Protein AF-F4RV49-F1 (afdb_monomer_lite)

Sequence (88 aa):
MERIKITQQYTEFGIGSISQRRFESNEEEDQLVLCPGVRLNVMGDTLGQHYNPHHQVVLECGSDMIIMGCGMYINVVEYNKVLKQTSR

InterPro domains:
  IPR001754 Orotidine 5'-phosphate decarboxylase domain [PF00215] (12-73)
  IPR013785 Aldolase-type TIM barrel [G3DSA:3.20.20.70] (1-87)
  IPR014732 Orotidine 5'-phosphate decarboxylase [PTHR32119] (3-73)

Secondary structure (DSSP, 8-state):
-HHHHHHHH-TTT--EEE-SS--S--TTS--EEEEESB-SS--B-TTS-B-B-HHIIIIIT--SEEE--TTGGG-HHHHHHHHHHH--

Foldseek 3Di:
DVVVVVLVVCVVPRQADEDQADDPDPPPDNHAYEYEQADQPDQDDPVGRGYDHPCCSVPVRPHPHYDDDPPPPPDPVCVVVVCVVPDD

pLDDT: mean 79.79, std 13.75, range [51.34, 95.12]

Radius of gyration: 14.72 Å; chains: 1; bounding box: 32×25×42 Å

Organism: Melampsora larici-populina (strain 98AG31 / pathotype 3-4-7) (NCBI:txid747676)

Structure (mmCIF, N/CA/C/O backbone):
data_AF-F4RV49-F1
#
_entry.id   AF-F4RV49-F1
#
loop_
_atom_site.group_PDB
_atom_site.id
_atom_site.type_symbol
_atom_site.label_atom_id
_atom_site.label_alt_id
_atom_site.label_comp_id
_atom_site.label_asym_id
_atom_site.label_entity_id
_atom_site.label_seq_id
_atom_site.pdbx_PDB_ins_code
_atom_site.Cartn_x
_atom_site.Cartn_y
_atom_site.Cartn_z
_atom_site.occupancy
_atom_site.B_iso_or_equiv
_atom_site.auth_seq_id
_atom_site.auth_comp_id
_atom_site.auth_asym_id
_atom_site.auth_atom_id
_atom_site.pdbx_PDB_model_num
ATOM 1 N N . MET A 1 1 ? 4.685 0.975 14.658 1.00 61.47 1 MET A N 1
ATOM 2 C CA . MET A 1 1 ? 3.541 0.816 15.581 1.00 61.47 1 MET A CA 1
ATOM 3 C C . MET A 1 1 ? 2.838 2.126 15.906 1.00 61.47 1 MET A C 1
ATOM 5 O O . MET A 1 1 ? 1.627 2.158 15.798 1.00 61.47 1 MET A O 1
ATOM 9 N N . GLU A 1 2 ? 3.538 3.211 16.250 1.00 78.62 2 GLU A N 1
ATOM 10 C CA . GLU A 1 2 ? 2.888 4.483 16.636 1.00 78.62 2 GLU A CA 1
ATOM 11 C C . GLU A 1 2 ? 1.904 5.039 15.589 1.00 78.62 2 GLU A C 1
ATOM 13 O O . GLU A 1 2 ? 0.774 5.362 15.926 1.00 78.62 2 GLU A O 1
ATOM 18 N N . ARG A 1 3 ? 2.282 5.053 14.303 1.00 76.81 3 ARG A N 1
ATOM 19 C CA . ARG A 1 3 ? 1.400 5.533 13.222 1.00 76.81 3 ARG A CA 1
ATOM 20 C C . ARG A 1 3 ? 0.119 4.711 13.063 1.00 76.81 3 ARG A C 1
ATOM 22 O O . ARG A 1 3 ? -0.916 5.273 12.753 1.00 76.81 3 ARG A O 1
ATOM 29 N N . ILE A 1 4 ? 0.197 3.403 13.302 1.00 80.31 4 ILE A N 1
ATOM 30 C CA . ILE A 1 4 ? -0.954 2.494 13.208 1.00 80.31 4 ILE A CA 1
ATOM 31 C C . ILE A 1 4 ? -1.934 2.802 14.336 1.00 80.31 4 ILE A C 1
ATOM 33 O O . ILE A 1 4 ? -3.127 2.914 14.094 1.00 80.31 4 ILE A O 1
ATOM 37 N N . LYS A 1 5 ? -1.413 3.041 15.546 1.00 83.12 5 LYS A N 1
ATOM 38 C CA . LYS A 1 5 ? -2.229 3.418 16.704 1.00 83.12 5 LYS A CA 1
ATOM 39 C C . LYS A 1 5 ? -3.004 4.712 16.468 1.00 83.12 5 LYS A C 1
ATOM 41 O O . LYS A 1 5 ? -4.145 4.801 16.891 1.00 83.12 5 LYS A O 1
ATOM 46 N N . ILE A 1 6 ? -2.412 5.692 15.781 1.00 84.69 6 ILE A N 1
ATOM 47 C CA . ILE A 1 6 ? -3.108 6.939 15.427 1.00 84.69 6 ILE A CA 1
ATOM 48 C C . ILE A 1 6 ? -4.296 6.637 14.509 1.00 84.69 6 ILE A C 1
ATOM 50 O O . ILE A 1 6 ? -5.399 7.106 14.767 1.00 84.69 6 ILE A O 1
ATOM 54 N N . THR A 1 7 ? -4.100 5.824 13.471 1.00 81.88 7 THR A N 1
ATOM 55 C CA . THR A 1 7 ? -5.188 5.471 12.550 1.00 81.88 7 THR A CA 1
ATOM 56 C C . THR A 1 7 ? -6.285 4.651 13.241 1.00 81.88 7 THR A C 1
ATOM 58 O O . THR A 1 7 ? -7.463 4.918 13.035 1.00 81.88 7 THR A O 1
ATOM 61 N N . GLN A 1 8 ? -5.908 3.725 14.129 1.00 82.50 8 GLN A N 1
ATOM 62 C CA . GLN A 1 8 ? -6.837 2.953 14.967 1.00 82.50 8 GLN A CA 1
ATOM 63 C C . GLN A 1 8 ? -7.592 3.818 15.988 1.00 82.50 8 GLN A C 1
ATOM 65 O O . GLN A 1 8 ? -8.704 3.482 16.379 1.00 82.50 8 GLN A O 1
ATOM 70 N N . GLN A 1 9 ? -6.986 4.910 16.457 1.00 87.12 9 GLN A N 1
ATOM 71 C CA . GLN A 1 9 ? -7.597 5.807 17.436 1.00 87.12 9 GLN A CA 1
ATOM 72 C C . GLN A 1 9 ? -8.618 6.758 16.799 1.00 87.12 9 GLN A C 1
ATOM 74 O O . GLN A 1 9 ? -9.579 7.133 17.464 1.00 87.12 9 GLN A O 1
ATOM 79 N N . TYR A 1 10 ? -8.408 7.149 15.542 1.00 87.75 10 TYR A N 1
ATOM 80 C CA . TYR A 1 10 ? -9.236 8.122 14.824 1.00 87.75 10 TYR A CA 1
ATOM 81 C C . TYR A 1 10 ? -9.868 7.484 13.585 1.00 87.75 10 TYR A C 1
ATOM 83 O O . TYR A 1 10 ? -9.623 7.930 12.465 1.00 87.75 10 TYR A O 1
ATOM 91 N N . THR A 1 11 ? -10.646 6.414 13.757 1.00 85.50 11 THR A N 1
ATOM 92 C CA . THR A 1 11 ? -11.196 5.625 12.637 1.00 85.50 11 THR A CA 1
ATOM 93 C C . THR A 1 11 ? -12.217 6.387 11.791 1.00 85.50 11 THR A C 1
ATOM 95 O O . THR A 1 11 ? -12.432 6.037 10.634 1.00 85.50 11 THR A O 1
ATOM 98 N N . GLU A 1 12 ? -12.795 7.474 12.307 1.00 87.38 12 GLU A N 1
ATOM 99 C CA . GLU A 1 12 ? -13.663 8.378 11.546 1.00 87.38 12 GLU A CA 1
ATOM 100 C C . GLU A 1 12 ? -12.926 9.176 10.454 1.00 87.38 12 GLU A C 1
ATOM 102 O O . GLU A 1 12 ? -13.561 9.742 9.562 1.00 87.38 12 GLU A O 1
ATOM 107 N N . PHE A 1 13 ? -11.593 9.235 10.520 1.00 87.06 13 PHE A N 1
ATOM 108 C CA . PHE A 1 13 ? -10.753 9.991 9.586 1.00 87.06 13 PHE A CA 1
ATOM 109 C C . PHE A 1 13 ? -9.610 9.149 9.000 1.00 87.06 13 PHE A C 1
ATOM 111 O O . PHE A 1 13 ? -9.267 9.263 7.822 1.00 87.06 13 PHE A O 1
ATOM 118 N N . GLY A 1 14 ? -9.010 8.293 9.820 1.00 86.25 14 GLY A N 1
ATOM 119 C CA . GLY A 1 14 ? -7.948 7.370 9.463 1.00 86.25 14 GLY A CA 1
ATOM 120 C C . GLY A 1 14 ? -8.486 6.124 8.766 1.00 86.25 14 GLY A C 1
ATOM 121 O O . GLY A 1 14 ? -8.915 5.176 9.416 1.00 86.25 14 GLY A O 1
ATOM 122 N N . ILE A 1 15 ? -8.401 6.108 7.437 1.00 87.56 15 ILE A N 1
ATOM 123 C CA . ILE A 1 15 ? -8.914 5.003 6.606 1.00 87.56 15 ILE A CA 1
ATOM 124 C C . ILE A 1 15 ? -7.923 3.845 6.408 1.00 87.56 15 ILE A C 1
ATOM 126 O O . ILE A 1 15 ? -8.285 2.801 5.870 1.00 87.56 15 ILE A O 1
ATOM 130 N N . GLY A 1 16 ? -6.647 4.039 6.747 1.00 89.44 16 GLY A N 1
ATOM 131 C CA . GLY A 1 16 ? -5.615 3.053 6.457 1.00 89.44 16 GLY A CA 1
ATOM 132 C C . GLY A 1 16 ? -4.191 3.578 6.564 1.00 89.44 16 GLY A C 1
ATOM 133 O O . GLY A 1 16 ? -3.916 4.630 7.150 1.00 89.44 16 GLY A O 1
ATOM 134 N N . SER A 1 17 ? -3.260 2.830 5.974 1.00 91.25 17 SER A N 1
ATOM 135 C CA . SER A 1 17 ? -1.831 3.133 6.002 1.00 91.25 17 SER A CA 1
ATOM 136 C C . SER A 1 17 ? -1.158 2.931 4.647 1.00 91.25 17 SER A C 1
ATOM 138 O O . SER A 1 17 ? -1.562 2.095 3.840 1.00 91.25 17 SER A O 1
ATOM 140 N N . ILE A 1 18 ? -0.100 3.713 4.416 1.00 93.75 18 ILE A N 1
ATOM 141 C CA . ILE A 1 18 ? 0.828 3.507 3.306 1.00 93.75 18 ILE A CA 1
ATOM 142 C C . ILE A 1 18 ? 1.990 2.650 3.817 1.00 93.75 18 ILE A C 1
ATOM 144 O O . ILE A 1 18 ? 2.793 3.126 4.629 1.00 93.75 18 ILE A O 1
ATOM 148 N N . SER A 1 19 ? 2.091 1.400 3.370 1.00 92.94 19 SER A N 1
ATOM 149 C CA . SER A 1 19 ? 3.141 0.476 3.813 1.00 92.94 19 SER A CA 1
ATOM 150 C C . SER A 1 19 ? 3.430 -0.629 2.794 1.00 92.94 19 SER A C 1
ATOM 152 O O . SER A 1 19 ? 2.607 -0.966 1.954 1.00 92.94 19 SER A O 1
ATOM 154 N N . GLN A 1 20 ? 4.626 -1.217 2.886 1.00 91.75 20 GLN A N 1
ATOM 155 C CA . GLN A 1 20 ? 5.046 -2.342 2.034 1.00 91.75 20 GLN A CA 1
ATOM 156 C C . GLN A 1 20 ? 4.492 -3.701 2.498 1.00 91.75 20 GLN A C 1
ATOM 158 O O . GLN A 1 20 ? 4.645 -4.706 1.806 1.00 91.75 20 GLN A O 1
ATOM 163 N N . ARG A 1 21 ? 3.896 -3.751 3.695 1.00 90.56 21 ARG A N 1
ATOM 164 C CA . ARG A 1 21 ? 3.337 -4.959 4.302 1.00 90.56 21 ARG A CA 1
ATOM 165 C C . ARG A 1 21 ? 2.239 -4.590 5.287 1.00 90.56 21 ARG A C 1
ATOM 167 O O . ARG A 1 21 ? 2.353 -3.575 5.983 1.00 90.56 21 ARG A O 1
ATOM 174 N N . ARG A 1 22 ? 1.214 -5.438 5.362 1.00 89.31 22 ARG A N 1
ATOM 175 C CA . ARG A 1 22 ? 0.221 -5.401 6.429 1.00 89.31 22 ARG A CA 1
ATOM 176 C C . ARG A 1 22 ? 0.922 -5.596 7.766 1.00 89.31 22 ARG A C 1
ATOM 178 O O . ARG A 1 22 ? 1.729 -6.509 7.944 1.00 89.31 22 ARG A O 1
ATOM 185 N N . PHE A 1 23 ? 0.655 -4.684 8.685 1.00 85.75 23 PHE A N 1
ATOM 186 C CA . PHE A 1 23 ? 1.119 -4.835 10.051 1.00 85.75 23 PHE A CA 1
ATOM 187 C C . PHE A 1 23 ? 0.267 -5.886 10.755 1.00 85.75 23 PHE A C 1
ATOM 189 O O . PHE A 1 23 ? -0.889 -6.077 10.395 1.00 85.75 23 PHE A O 1
ATOM 196 N N . GLU A 1 24 ? 0.839 -6.556 11.751 1.00 71.25 24 GLU A N 1
ATOM 197 C CA . GLU A 1 24 ? 0.086 -7.434 12.645 1.00 71.25 24 GLU A CA 1
ATOM 198 C C . GLU A 1 24 ? -0.888 -6.572 13.462 1.00 71.25 24 GLU A C 1
ATOM 200 O O . GLU A 1 24 ? -0.552 -6.030 14.515 1.00 71.25 24 GLU A O 1
ATOM 205 N N . SER A 1 25 ? -2.076 -6.370 12.904 1.00 65.44 25 SER A N 1
ATOM 206 C CA . SER A 1 25 ? -3.269 -5.858 13.563 1.00 65.44 25 SER A CA 1
ATOM 207 C C . SER A 1 25 ? -4.305 -6.977 13.577 1.00 65.44 25 SER A C 1
ATOM 209 O O . SER A 1 25 ? -4.206 -7.923 12.792 1.00 65.44 25 SER A O 1
ATOM 211 N N . ASN A 1 26 ? -5.289 -6.901 14.473 1.00 62.28 26 ASN A N 1
ATOM 212 C CA . ASN A 1 26 ? -6.403 -7.844 14.425 1.00 62.28 26 ASN A CA 1
ATOM 213 C C . ASN A 1 26 ? -7.034 -7.793 13.026 1.00 62.28 26 ASN A C 1
ATOM 215 O O . ASN A 1 26 ? -7.290 -6.707 12.510 1.00 62.28 26 ASN A O 1
ATOM 219 N N . GLU A 1 27 ? -7.278 -8.956 12.416 1.00 58.47 27 GLU A N 1
ATOM 220 C CA . GLU A 1 27 ? -7.909 -9.064 11.088 1.00 58.47 27 GLU A CA 1
ATOM 221 C C . GLU A 1 27 ? -9.316 -8.439 11.050 1.00 58.47 27 GLU A C 1
ATOM 223 O O . GLU A 1 27 ? -9.836 -8.149 9.980 1.00 58.47 27 GLU A O 1
ATOM 228 N N . GLU A 1 28 ? -9.915 -8.199 12.220 1.00 59.75 28 GLU A N 1
ATOM 229 C CA . GLU A 1 28 ? -11.200 -7.513 12.391 1.00 59.75 28 GLU A CA 1
ATOM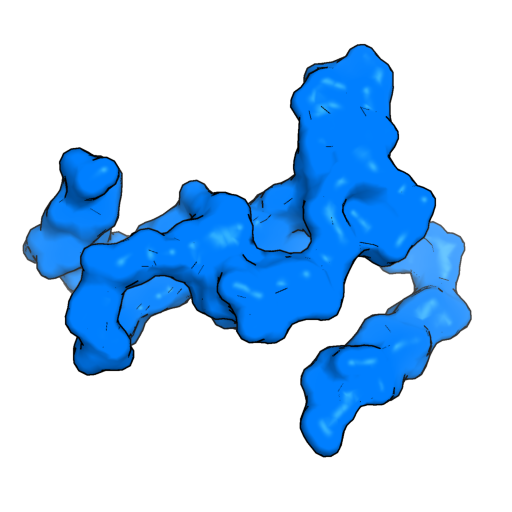 230 C C . GLU A 1 28 ? -11.116 -5.983 12.235 1.00 59.75 28 GLU A C 1
ATOM 232 O O . GLU A 1 28 ? -12.149 -5.315 12.205 1.00 59.75 28 GLU A O 1
ATOM 237 N N . GLU A 1 29 ? -9.917 -5.400 12.144 1.00 69.00 29 GLU A N 1
ATOM 238 C CA . GLU A 1 29 ? -9.766 -3.971 11.873 1.00 69.00 29 GLU A CA 1
ATOM 239 C C . GLU A 1 29 ? -9.897 -3.682 10.374 1.00 69.00 29 GLU A C 1
ATOM 241 O O . GLU A 1 29 ? -9.062 -4.096 9.568 1.00 69.00 29 GLU A O 1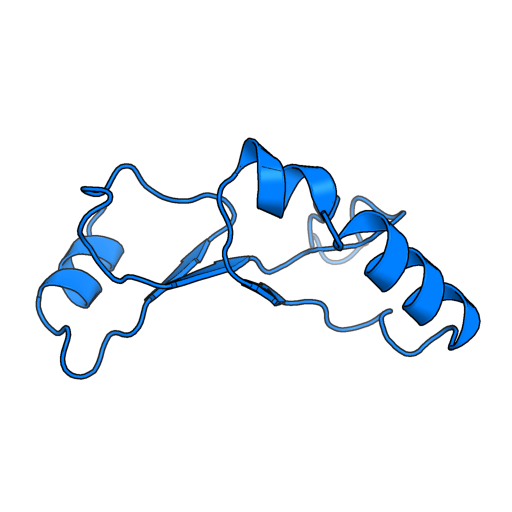
ATOM 246 N N . ASP A 1 30 ? -10.919 -2.902 10.017 1.00 77.06 30 ASP A N 1
ATOM 247 C CA . ASP A 1 30 ? -11.246 -2.496 8.643 1.00 77.06 30 ASP A CA 1
ATOM 248 C C . ASP A 1 30 ? -10.298 -1.381 8.147 1.00 77.06 30 ASP A C 1
ATOM 250 O O . ASP A 1 30 ? -10.686 -0.250 7.851 1.00 77.06 30 ASP A O 1
ATOM 254 N N . GLN A 1 31 ? -8.995 -1.671 8.174 1.00 83.81 31 GLN A N 1
ATOM 255 C CA . GLN A 1 31 ? -7.913 -0.742 7.861 1.00 83.81 31 GLN A CA 1
ATOM 256 C C . GLN A 1 31 ? -7.270 -1.103 6.522 1.00 83.81 31 GLN A C 1
ATOM 258 O O . GLN A 1 31 ? -6.675 -2.178 6.364 1.00 83.81 31 GLN A O 1
ATOM 263 N N . LEU A 1 32 ? -7.340 -0.164 5.573 1.00 90.12 32 LEU A N 1
ATOM 264 C CA . LEU A 1 32 ? -6.756 -0.329 4.245 1.00 90.12 32 LEU A CA 1
ATOM 265 C C . LEU A 1 32 ? -5.221 -0.307 4.297 1.00 90.12 32 LEU A C 1
ATOM 267 O O . LEU A 1 32 ? -4.607 0.554 4.936 1.00 90.12 32 LEU A O 1
ATOM 271 N N . VAL A 1 33 ? -4.584 -1.207 3.551 1.00 92.12 33 VAL A N 1
ATOM 272 C CA . VAL A 1 33 ? -3.130 -1.250 3.345 1.00 92.12 33 VAL A CA 1
ATOM 273 C C . VAL A 1 33 ? -2.809 -0.927 1.893 1.00 92.12 33 VAL A C 1
ATOM 275 O O . VAL A 1 33 ? -2.977 -1.756 0.990 1.00 92.12 33 VAL A O 1
ATOM 278 N N . LEU A 1 34 ? -2.299 0.285 1.677 1.00 95.06 34 LEU A N 1
ATOM 279 C CA . LEU A 1 34 ? -1.912 0.773 0.364 1.00 95.06 34 LEU A CA 1
ATOM 280 C C . LEU A 1 34 ? -0.392 0.685 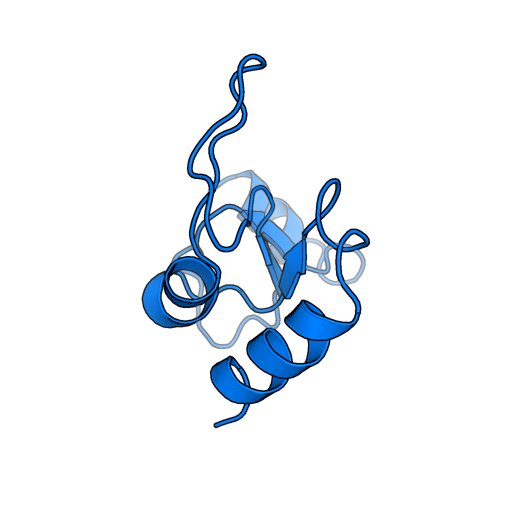0.183 1.00 95.06 34 LEU A C 1
ATOM 282 O O . LEU A 1 34 ? 0.372 1.252 0.966 1.00 95.06 34 LEU A O 1
ATOM 286 N N . CYS A 1 35 ? 0.056 0.016 -0.876 1.00 95.12 35 CYS A N 1
ATOM 287 C CA . CYS A 1 35 ? 1.469 -0.281 -1.091 1.00 95.12 35 CYS A CA 1
ATOM 288 C C . CYS A 1 35 ? 2.070 0.527 -2.256 1.00 95.12 35 CYS A C 1
ATOM 290 O O . CYS A 1 35 ? 1.707 0.290 -3.412 1.00 95.12 35 CYS A O 1
ATOM 292 N N . PRO A 1 36 ? 2.982 1.487 -1.996 1.00 94.25 36 PRO A N 1
ATOM 293 C CA . PRO A 1 36 ? 3.690 2.225 -3.036 1.00 94.25 36 PRO A CA 1
ATOM 294 C C . PRO A 1 36 ? 4.945 1.484 -3.504 1.00 94.25 36 PRO A C 1
ATOM 296 O O . PRO A 1 36 ? 5.454 0.585 -2.838 1.00 94.25 36 PRO A O 1
ATOM 299 N N . GLY A 1 37 ? 5.508 1.922 -4.632 1.00 91.94 37 GLY A N 1
ATOM 300 C CA . GLY A 1 37 ? 6.726 1.312 -5.162 1.00 91.94 37 GLY A CA 1
ATOM 301 C C . GLY A 1 37 ? 6.446 -0.092 -5.689 1.00 91.94 37 GLY A C 1
ATOM 302 O O . GLY A 1 37 ? 7.109 -1.049 -5.313 1.00 91.94 37 GLY A O 1
ATOM 303 N N . VAL A 1 38 ? 5.446 -0.220 -6.559 1.00 90.44 38 VAL A N 1
ATOM 304 C CA . VAL A 1 38 ? 5.105 -1.486 -7.216 1.00 90.44 38 VAL A CA 1
ATOM 305 C C . VAL A 1 38 ? 5.360 -1.364 -8.714 1.00 90.44 38 VAL A C 1
ATOM 307 O O . VAL A 1 38 ? 4.930 -0.397 -9.348 1.00 90.44 38 VAL A O 1
ATOM 310 N N . ARG A 1 39 ? 6.071 -2.338 -9.290 1.00 86.00 39 ARG A N 1
ATOM 311 C CA . ARG A 1 39 ? 6.373 -2.439 -10.731 1.00 86.00 39 ARG A CA 1
ATOM 312 C C . ARG A 1 39 ? 6.359 -3.903 -11.157 1.00 86.00 39 ARG A C 1
ATOM 314 O O . ARG A 1 39 ? 6.672 -4.784 -10.370 1.00 86.00 39 ARG A O 1
ATOM 321 N N . LEU A 1 40 ? 6.036 -4.155 -12.427 1.00 81.50 40 LEU A N 1
ATOM 322 C CA . LEU A 1 40 ? 5.962 -5.519 -12.964 1.00 81.50 40 LEU A CA 1
ATOM 323 C C . LEU A 1 40 ? 7.350 -6.149 -13.172 1.00 81.50 40 LEU A C 1
ATOM 325 O O . LEU A 1 40 ? 7.551 -7.304 -12.826 1.00 81.50 40 LEU A O 1
ATOM 329 N N . ASN A 1 41 ? 8.300 -5.388 -13.730 1.00 76.31 41 ASN A N 1
ATOM 330 C CA . ASN A 1 41 ? 9.555 -5.939 -14.273 1.00 76.31 41 ASN A CA 1
ATOM 331 C C . ASN A 1 41 ? 10.826 -5.189 -13.832 1.00 76.31 41 ASN A C 1
ATOM 333 O O . ASN A 1 41 ? 11.904 -5.445 -14.359 1.00 76.31 41 ASN A O 1
ATOM 337 N N . VAL A 1 42 ? 10.721 -4.215 -12.925 1.00 79.19 42 VAL A N 1
ATOM 338 C CA . VAL A 1 42 ? 11.856 -3.379 -12.495 1.00 79.19 42 VAL A CA 1
ATOM 339 C C . VAL A 1 42 ? 11.855 -3.314 -10.978 1.00 79.19 42 VAL A C 1
ATOM 341 O O . VAL A 1 42 ? 10.809 -3.026 -10.414 1.00 79.19 42 VAL A O 1
ATOM 344 N N . MET A 1 43 ? 13.009 -3.562 -10.355 1.00 82.75 43 MET A N 1
ATOM 345 C CA . MET A 1 43 ? 13.167 -3.636 -8.893 1.00 82.75 43 MET A CA 1
ATOM 346 C C . MET A 1 43 ? 13.708 -2.343 -8.259 1.00 82.75 43 MET A C 1
ATOM 348 O O . MET A 1 43 ? 13.635 -2.178 -7.046 1.00 82.75 43 MET A O 1
ATOM 352 N N . GLY A 1 44 ? 14.239 -1.404 -9.050 1.00 85.38 44 GLY A N 1
ATOM 353 C CA . GLY A 1 44 ? 14.763 -0.139 -8.528 1.00 85.38 44 GLY A CA 1
ATOM 354 C C . GLY A 1 44 ? 14.959 0.938 -9.591 1.00 85.38 44 GLY A C 1
ATOM 355 O O . GLY A 1 44 ? 14.947 0.639 -10.787 1.00 85.38 44 GLY A O 1
ATOM 356 N N . ASP A 1 45 ? 15.147 2.185 -9.159 1.00 86.19 45 ASP A N 1
ATOM 357 C CA . ASP A 1 45 ? 15.603 3.284 -10.016 1.00 86.19 45 ASP A CA 1
ATOM 358 C C . ASP A 1 45 ? 16.828 4.016 -9.447 1.00 86.19 45 ASP A C 1
ATOM 360 O O . ASP A 1 45 ? 17.303 3.750 -8.343 1.00 86.19 45 ASP A O 1
ATOM 364 N N . THR A 1 46 ? 17.374 4.940 -10.239 1.00 91.75 46 THR A N 1
ATOM 365 C CA . THR A 1 46 ? 18.576 5.708 -9.891 1.00 91.75 46 THR A CA 1
ATOM 366 C C . THR A 1 46 ? 18.332 6.775 -8.825 1.00 91.75 46 THR A C 1
ATOM 368 O O . THR A 1 46 ? 19.287 7.416 -8.393 1.00 91.75 46 THR A O 1
ATOM 371 N N . LEU A 1 47 ? 17.081 6.988 -8.409 1.00 91.88 47 LEU A N 1
ATOM 372 C CA . LEU A 1 47 ? 16.701 7.944 -7.369 1.00 91.88 47 LEU A CA 1
ATOM 373 C C . LEU A 1 47 ? 16.447 7.257 -6.019 1.00 91.88 47 LEU A C 1
ATOM 375 O O . LEU A 1 47 ? 16.014 7.909 -5.071 1.00 91.88 47 LEU A O 1
ATOM 379 N N . GLY A 1 48 ? 16.751 5.960 -5.913 1.00 89.12 48 GLY A N 1
ATOM 380 C CA . GLY A 1 48 ? 16.635 5.201 -4.671 1.00 89.12 48 GLY A CA 1
ATOM 381 C C . GLY A 1 48 ? 15.232 4.664 -4.406 1.00 89.12 48 GLY A C 1
ATOM 382 O O . GLY A 1 48 ? 14.968 4.186 -3.302 1.00 89.12 48 GLY A O 1
ATOM 383 N N . GLN A 1 49 ? 14.327 4.699 -5.390 1.00 90.56 49 GLN A N 1
ATOM 384 C CA . GLN A 1 49 ? 13.060 3.993 -5.260 1.00 90.56 49 GLN A CA 1
ATOM 385 C C . GLN A 1 49 ? 13.313 2.495 -5.378 1.00 90.56 49 GLN A C 1
ATOM 387 O O . GLN A 1 49 ? 13.923 2.025 -6.339 1.00 90.56 49 GLN A O 1
ATOM 392 N N . HIS A 1 50 ? 12.800 1.743 -4.412 1.00 90.88 50 HIS A N 1
ATOM 393 C CA . HIS A 1 50 ? 12.744 0.289 -4.473 1.00 90.88 50 HIS A CA 1
ATOM 394 C C . HIS A 1 50 ? 11.352 -0.116 -4.941 1.00 90.88 50 HIS A C 1
ATOM 396 O O . HIS A 1 50 ? 10.352 0.481 -4.523 1.00 90.88 50 HIS A O 1
ATOM 402 N N . TYR A 1 51 ? 11.298 -1.118 -5.809 1.00 91.56 51 TYR A N 1
ATOM 403 C CA . TYR A 1 51 ? 10.053 -1.642 -6.335 1.00 91.56 51 TYR A CA 1
ATOM 404 C C . TYR A 1 51 ? 9.893 -3.116 -5.993 1.00 91.56 51 TYR A C 1
ATOM 406 O O . TYR A 1 51 ? 10.826 -3.896 -6.167 1.00 91.56 51 TYR A O 1
ATOM 414 N N . ASN A 1 52 ? 8.690 -3.491 -5.568 1.00 91.38 52 ASN A N 1
ATOM 415 C CA . ASN A 1 52 ? 8.305 -4.882 -5.378 1.00 91.38 52 ASN A CA 1
ATOM 416 C C . ASN A 1 52 ? 7.358 -5.338 -6.504 1.00 91.38 52 ASN A C 1
ATOM 418 O O . ASN A 1 52 ? 6.553 -4.535 -6.996 1.00 91.38 52 ASN A O 1
ATOM 422 N N . PRO A 1 53 ? 7.408 -6.619 -6.905 1.00 89.06 53 PRO A N 1
ATOM 423 C CA . PRO A 1 53 ? 6.416 -7.200 -7.799 1.00 89.06 53 PRO A CA 1
ATOM 424 C C . PRO A 1 53 ? 5.013 -7.192 -7.183 1.00 89.06 53 PRO A C 1
ATOM 426 O O . PRO A 1 53 ? 4.844 -7.434 -5.988 1.00 89.06 53 PRO A O 1
ATOM 429 N N . HIS A 1 54 ? 3.987 -6.987 -8.013 1.00 87.62 54 HIS A N 1
ATOM 430 C CA . HIS A 1 54 ? 2.577 -6.940 -7.595 1.00 87.62 54 HIS A CA 1
ATOM 431 C C . HIS A 1 54 ? 2.109 -8.223 -6.897 1.00 87.62 54 HIS A C 1
ATOM 433 O O . HIS A 1 54 ? 1.414 -8.147 -5.888 1.00 87.62 54 HIS A O 1
ATOM 439 N N . HIS A 1 55 ? 2.505 -9.395 -7.401 1.00 88.62 55 HIS A N 1
ATOM 440 C CA . HIS A 1 55 ? 2.117 -10.678 -6.807 1.00 88.62 55 HIS A CA 1
ATOM 441 C C . HIS A 1 55 ? 2.640 -10.818 -5.374 1.00 88.62 55 HIS A C 1
ATOM 443 O O . HIS A 1 55 ? 1.886 -11.210 -4.492 1.00 88.62 55 HIS A O 1
ATOM 449 N N . GLN A 1 56 ? 3.889 -10.420 -5.128 1.00 91.44 56 GLN A N 1
ATOM 450 C CA . GLN A 1 56 ? 4.496 -10.469 -3.803 1.00 91.44 56 GLN A CA 1
ATOM 451 C C . GLN A 1 56 ? 3.763 -9.527 -2.837 1.00 91.44 56 GLN A C 1
ATOM 453 O O . GLN 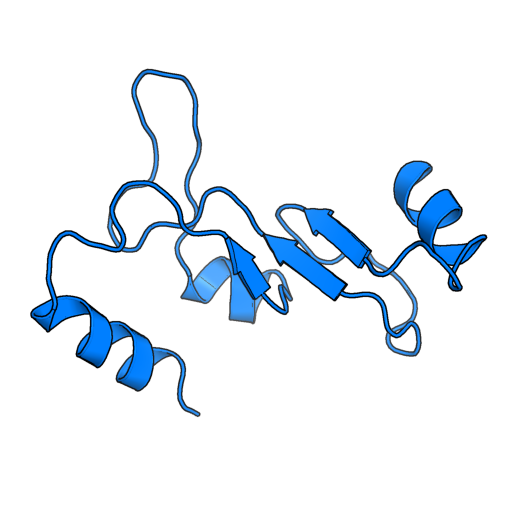A 1 56 ? 3.368 -9.932 -1.746 1.00 91.44 56 GLN A O 1
ATOM 458 N N . VAL A 1 57 ? 3.521 -8.271 -3.233 1.00 92.62 57 VAL A N 1
ATOM 459 C CA . VAL A 1 57 ? 2.903 -7.294 -2.317 1.00 92.62 57 VAL A CA 1
ATOM 460 C C . VAL A 1 57 ? 1.442 -7.609 -1.983 1.00 92.62 57 VAL A C 1
ATOM 462 O O . VAL A 1 57 ? 1.011 -7.369 -0.856 1.00 92.62 57 VAL A O 1
ATOM 465 N N . VAL A 1 58 ? 0.681 -8.162 -2.931 1.00 91.25 58 VAL A N 1
ATOM 466 C CA . VAL A 1 58 ? -0.727 -8.519 -2.706 1.00 91.25 58 VAL A CA 1
ATOM 467 C C . VAL A 1 58 ? -0.838 -9.853 -1.970 1.00 91.25 58 VAL A C 1
ATOM 469 O O . VAL A 1 58 ? -1.499 -9.928 -0.939 1.00 91.25 58 VAL A O 1
ATOM 472 N N . LEU A 1 59 ? -0.182 -10.906 -2.469 1.00 90.62 59 LEU A N 1
ATOM 473 C CA . LEU A 1 59 ? -0.392 -12.270 -1.972 1.00 90.62 59 LEU A CA 1
ATOM 474 C C . LEU A 1 59 ? 0.406 -12.573 -0.703 1.00 90.62 59 LEU A C 1
ATOM 476 O O . LEU A 1 59 ? -0.088 -13.280 0.168 1.00 90.62 59 LEU A O 1
ATOM 480 N N . GLU A 1 60 ? 1.630 -12.054 -0.591 1.00 92.00 60 GLU A N 1
ATOM 481 C CA . GLU A 1 60 ? 2.540 -12.400 0.510 1.00 92.00 60 GLU A CA 1
ATOM 482 C C . GLU A 1 60 ? 2.606 -11.306 1.578 1.00 92.00 60 GLU A C 1
ATOM 484 O O . GLU A 1 60 ? 2.800 -11.594 2.762 1.00 92.00 60 GLU A O 1
ATOM 489 N N . CYS A 1 61 ? 2.453 -10.041 1.175 1.00 92.31 61 CYS A N 1
ATOM 490 C CA . CYS A 1 61 ? 2.513 -8.903 2.091 1.00 92.31 61 CYS A CA 1
ATOM 491 C C . CYS A 1 61 ? 1.139 -8.371 2.530 1.00 92.31 61 CYS A C 1
ATOM 493 O O . CYS A 1 61 ? 1.099 -7.531 3.432 1.00 92.31 61 CYS A O 1
ATOM 495 N N . GLY A 1 62 ? 0.036 -8.844 1.940 1.00 91.19 62 GLY A N 1
ATOM 496 C CA . GLY A 1 62 ? -1.330 -8.533 2.377 1.00 91.19 62 GLY A CA 1
ATOM 497 C C . GLY A 1 62 ? -1.802 -7.108 2.074 1.00 91.19 62 GLY A C 1
ATOM 498 O O . GLY A 1 62 ? -2.558 -6.544 2.866 1.00 91.19 62 GLY A O 1
ATOM 499 N N . SER A 1 63 ? -1.327 -6.507 0.979 1.00 92.88 63 SER A N 1
ATOM 500 C CA . SER A 1 63 ? -1.802 -5.195 0.523 1.00 92.88 63 SER A CA 1
ATOM 501 C C . SER A 1 63 ? -3.170 -5.297 -0.156 1.00 92.88 63 SER A C 1
ATOM 503 O O . SER A 1 63 ? -3.364 -6.138 -1.033 1.00 92.88 63 SER A O 1
ATOM 505 N N . ASP A 1 64 ? -4.082 -4.388 0.195 1.00 91.88 64 ASP A N 1
ATOM 506 C CA . ASP A 1 64 ? -5.412 -4.297 -0.424 1.00 91.88 64 ASP A CA 1
ATOM 507 C C . ASP A 1 64 ? -5.373 -3.521 -1.743 1.00 91.88 64 ASP A C 1
ATOM 509 O O . ASP A 1 64 ? -6.123 -3.803 -2.676 1.00 91.88 64 ASP A O 1
ATOM 513 N N . MET A 1 65 ? -4.493 -2.520 -1.827 1.00 92.31 65 MET A N 1
ATOM 514 C CA . MET A 1 65 ? -4.374 -1.638 -2.982 1.00 92.31 65 MET A CA 1
ATOM 515 C C . MET A 1 65 ? -2.909 -1.332 -3.279 1.00 92.31 65 MET A C 1
ATOM 517 O O . MET A 1 65 ? -2.168 -0.854 -2.425 1.00 92.31 65 MET A O 1
ATOM 521 N N . ILE A 1 66 ? -2.501 -1.519 -4.530 1.00 92.19 66 ILE A N 1
ATOM 522 C CA . ILE A 1 66 ? -1.180 -1.095 -5.000 1.00 92.19 66 ILE A CA 1
ATOM 523 C C . ILE A 1 66 ? -1.236 0.325 -5.566 1.00 92.19 66 ILE A C 1
ATOM 525 O O . ILE A 1 66 ? -2.154 0.682 -6.303 1.00 92.19 66 ILE A O 1
ATOM 529 N N . ILE A 1 67 ? -0.221 1.129 -5.258 1.00 91.31 67 ILE A N 1
ATOM 530 C CA . ILE A 1 67 ? -0.026 2.466 -5.818 1.00 91.31 67 ILE A CA 1
ATOM 531 C C . ILE A 1 67 ? 1.092 2.369 -6.853 1.00 91.31 67 ILE A C 1
ATOM 533 O O . ILE A 1 67 ? 2.285 2.340 -6.534 1.00 91.31 67 ILE A O 1
ATOM 537 N N . MET A 1 68 ? 0.687 2.325 -8.117 1.00 86.75 68 MET A N 1
ATOM 538 C CA . MET A 1 68 ? 1.595 2.337 -9.256 1.00 86.75 68 MET A CA 1
ATOM 539 C C . MET A 1 68 ? 1.530 3.701 -9.945 1.00 86.75 68 MET A C 1
ATOM 541 O O . MET A 1 68 ? 0.470 4.146 -10.373 1.00 86.75 68 MET A O 1
ATOM 545 N N . GLY A 1 69 ? 2.678 4.369 -10.044 1.00 82.38 69 GLY A N 1
ATOM 546 C CA . GLY A 1 69 ? 2.803 5.667 -10.707 1.00 82.38 69 GLY A CA 1
ATOM 547 C C . GLY A 1 69 ? 3.416 5.547 -12.104 1.00 82.38 69 GLY A C 1
ATOM 548 O O . GLY A 1 69 ? 2.900 4.862 -12.992 1.00 82.38 69 GLY A O 1
ATOM 549 N N . CYS A 1 70 ? 4.550 6.230 -12.290 1.00 71.25 70 CYS A N 1
ATOM 550 C CA . CYS A 1 70 ? 5.305 6.267 -13.540 1.00 71.25 70 CYS A CA 1
ATOM 551 C C . CYS A 1 70 ? 5.586 4.851 -14.074 1.00 71.25 70 CYS A C 1
ATOM 553 O O . CYS A 1 70 ? 6.263 4.042 -13.436 1.00 71.25 70 CYS A O 1
ATOM 555 N N . GLY A 1 71 ? 5.072 4.559 -15.271 1.00 63.78 71 GLY A N 1
ATOM 556 C CA . GLY A 1 71 ? 5.221 3.264 -15.943 1.00 63.78 71 GLY A CA 1
ATOM 557 C C . GLY A 1 71 ? 3.921 2.484 -16.152 1.00 63.78 71 GLY A C 1
ATOM 558 O O . GLY A 1 71 ? 3.933 1.558 -16.953 1.00 63.78 71 GLY A O 1
ATOM 559 N N . MET A 1 72 ? 2.799 2.868 -15.525 1.00 65.81 72 MET A N 1
ATOM 560 C CA . MET A 1 72 ? 1.497 2.239 -15.814 1.00 65.81 72 MET A CA 1
ATOM 561 C C . MET A 1 72 ? 0.993 2.512 -17.238 1.00 65.81 72 MET A C 1
ATOM 563 O O . MET A 1 72 ? 0.439 1.628 -17.883 1.00 65.81 72 MET A O 1
ATOM 567 N N . TYR A 1 73 ? 1.189 3.732 -17.740 1.00 59.44 73 TYR A N 1
ATOM 568 C CA . TYR A 1 73 ? 0.562 4.194 -18.984 1.00 59.44 73 TYR A CA 1
ATOM 569 C C . TYR A 1 73 ? 1.326 3.848 -20.271 1.00 59.44 73 TYR A C 1
ATOM 571 O O . TYR A 1 73 ? 0.986 4.369 -21.329 1.00 59.44 73 TYR A O 1
ATOM 579 N N . ILE A 1 74 ? 2.347 2.986 -20.229 1.00 52.72 74 ILE A N 1
ATOM 580 C CA . ILE A 1 74 ? 3.227 2.806 -21.398 1.00 52.72 74 ILE A CA 1
ATOM 581 C C . ILE A 1 74 ? 2.782 1.670 -22.330 1.00 52.72 74 ILE A C 1
ATOM 583 O O . ILE A 1 74 ? 3.187 1.671 -23.484 1.00 52.72 74 ILE A O 1
ATOM 587 N N . ASN A 1 75 ? 1.873 0.769 -21.943 1.00 51.34 75 ASN A N 1
ATOM 588 C CA . ASN A 1 75 ? 1.312 -0.187 -22.903 1.00 51.34 75 ASN A CA 1
ATOM 589 C C . ASN A 1 75 ? -0.106 -0.628 -22.534 1.00 51.34 75 ASN A C 1
ATOM 591 O O . ASN A 1 75 ? -0.308 -1.421 -21.619 1.00 51.34 75 ASN A O 1
ATOM 595 N N . VAL A 1 76 ? -1.089 -0.224 -23.342 1.00 53.22 76 VAL A N 1
ATOM 596 C CA . VAL A 1 76 ? -2.467 -0.764 -23.329 1.00 53.22 76 VAL A CA 1
ATOM 597 C C . VAL A 1 76 ? -2.478 -2.304 -23.457 1.00 53.22 76 VAL A C 1
ATOM 599 O O . VAL A 1 76 ? -3.394 -2.976 -22.991 1.00 53.22 76 VAL A O 1
ATOM 602 N N . VAL A 1 77 ? -1.409 -2.891 -24.007 1.00 56.25 77 VAL A N 1
ATOM 603 C CA . VAL A 1 77 ? -1.177 -4.344 -24.087 1.00 56.25 77 VAL A CA 1
ATOM 604 C C . VAL A 1 77 ? -0.916 -4.989 -22.713 1.00 56.25 77 VAL A C 1
ATOM 606 O O . VAL A 1 77 ? -1.255 -6.154 -22.500 1.00 56.25 77 VAL A O 1
ATOM 609 N N . GLU A 1 78 ? -0.346 -4.253 -21.760 1.00 57.19 78 GLU A N 1
ATOM 610 C CA . GLU A 1 78 ? 0.052 -4.761 -20.440 1.00 57.19 78 GLU A CA 1
ATOM 611 C C . GLU A 1 78 ? -1.106 -4.733 -19.427 1.00 57.19 78 GLU A C 1
ATOM 613 O O . GLU A 1 78 ? -1.182 -5.599 -18.556 1.00 57.19 78 GLU A O 1
ATOM 618 N N . TYR A 1 79 ? -2.087 -3.841 -19.619 1.00 59.41 79 TYR A N 1
ATOM 619 C CA . TYR A 1 79 ?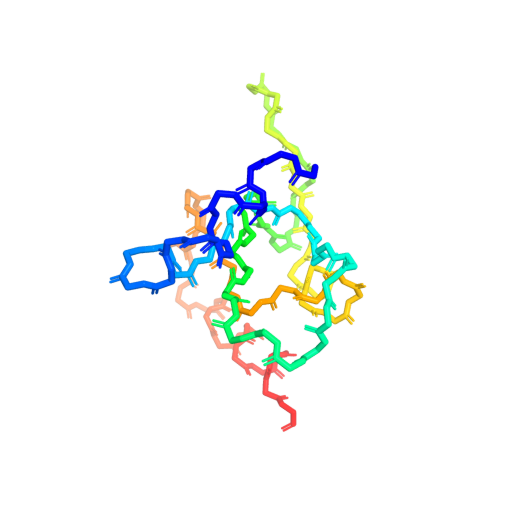 -3.316 -3.766 -18.814 1.00 59.41 79 TYR A CA 1
ATOM 620 C C . TYR A 1 79 ? -4.072 -5.107 -18.771 1.00 59.41 79 TYR A C 1
ATOM 622 O O . TYR A 1 79 ? -4.457 -5.595 -17.708 1.00 59.41 79 TYR A O 1
ATOM 630 N N . ASN A 1 80 ? -4.182 -5.777 -19.923 1.00 60.19 80 ASN A N 1
ATOM 631 C CA . ASN A 1 80 ? -4.831 -7.086 -20.029 1.00 60.19 80 ASN A CA 1
ATOM 632 C C . ASN A 1 80 ? -4.025 -8.228 -19.381 1.00 60.19 80 ASN A C 1
ATOM 634 O O . ASN A 1 80 ? -4.602 -9.264 -19.051 1.00 60.19 80 ASN A O 1
ATOM 638 N N . LYS A 1 81 ? -2.706 -8.073 -19.193 1.00 60.78 81 LYS A N 1
ATOM 639 C CA . LYS A 1 81 ? -1.886 -9.051 -18.455 1.00 60.78 81 LYS A CA 1
ATOM 640 C C . LYS A 1 81 ? -2.092 -8.920 -16.951 1.00 60.78 81 LYS A C 1
ATOM 642 O O . LYS A 1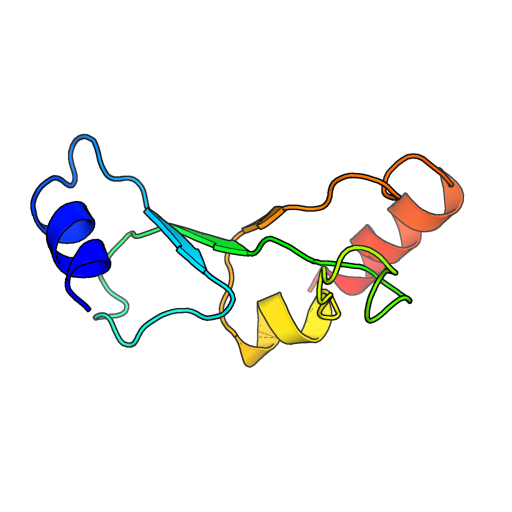 81 ? -2.231 -9.944 -16.291 1.00 60.78 81 LYS A O 1
ATOM 647 N N . VAL A 1 82 ? -2.166 -7.691 -16.435 1.00 61.22 82 VAL A N 1
ATOM 648 C CA . VAL A 1 82 ? -2.440 -7.440 -15.012 1.00 61.22 82 VAL A CA 1
ATOM 649 C C . VAL A 1 82 ? -3.809 -8.005 -14.630 1.00 61.22 82 VAL A C 1
ATOM 651 O O . VAL A 1 82 ? -3.893 -8.794 -13.696 1.00 61.22 82 VAL A O 1
ATOM 654 N N . LEU A 1 83 ? -4.864 -7.727 -15.408 1.00 60.31 83 LEU A N 1
ATOM 655 C CA . LEU A 1 83 ? -6.206 -8.261 -15.125 1.00 60.31 83 LEU A CA 1
ATOM 656 C C . LEU A 1 83 ? -6.258 -9.797 -15.081 1.00 60.31 83 LEU A C 1
ATOM 658 O O . LEU A 1 83 ? -6.941 -10.358 -14.228 1.00 60.31 83 LEU A O 1
ATOM 662 N N . LYS A 1 84 ? -5.514 -10.483 -15.959 1.00 60.44 84 LYS A N 1
ATOM 663 C CA . LYS A 1 84 ? -5.451 -11.956 -15.985 1.00 60.44 84 LYS A CA 1
ATOM 664 C C . LYS A 1 84 ? -4.669 -12.568 -14.823 1.00 60.44 84 LYS A C 1
ATOM 666 O O . LYS A 1 84 ? -4.887 -13.731 -14.520 1.00 60.44 84 LYS A O 1
ATOM 671 N N . GLN A 1 85 ? -3.737 -11.828 -14.226 1.00 58.94 85 GLN A N 1
ATOM 672 C CA . GLN A 1 85 ? -2.898 -12.313 -13.125 1.00 58.94 85 GLN A CA 1
ATOM 673 C C . GLN A 1 85 ? -3.493 -11.999 -11.750 1.00 58.94 85 GLN A C 1
ATOM 675 O O . GLN A 1 85 ? -3.192 -12.697 -10.788 1.00 58.94 85 GLN A O 1
ATOM 680 N N . THR A 1 86 ? -4.321 -10.955 -11.662 1.00 53.12 86 THR A N 1
ATOM 681 C CA . THR A 1 86 ? -4.968 -10.523 -10.414 1.00 53.12 86 THR A CA 1
ATOM 682 C C . THR A 1 86 ? -6.386 -11.088 -10.256 1.00 53.12 86 THR A C 1
ATOM 684 O O . THR A 1 86 ? -6.914 -11.101 -9.147 1.00 53.12 86 THR A O 1
ATOM 687 N N . SER A 1 87 ? -7.016 -11.571 -11.335 1.00 53.41 87 SER A N 1
ATOM 688 C CA . SER A 1 87 ? -8.297 -12.287 -11.247 1.00 53.41 87 SER A CA 1
ATOM 689 C C . SER A 1 87 ? -8.062 -13.710 -10.736 1.00 53.41 87 SER A C 1
ATOM 691 O O . SER A 1 87 ? -7.311 -14.460 -11.357 1.00 53.41 87 SER A O 1
ATOM 693 N N . ARG A 1 88 ? -8.682 -14.047 -9.599 1.00 52.81 88 ARG A N 1
ATOM 694 C CA . ARG A 1 88 ? -8.774 -15.418 -9.072 1.00 52.81 88 ARG A CA 1
ATOM 695 C C . ARG A 1 88 ? -9.550 -16.331 -10.015 1.00 52.81 88 ARG A C 1
ATOM 697 O O . ARG A 1 88 ? -10.539 -15.844 -10.608 1.00 52.81 88 ARG A O 1
#